Protein AF-A0A2V9MF43-F1 (afdb_monomer_lite)

Sequence (113 aa):
FEIVYTNMLNCKKTRKNVEAALDAIDSYLAERVALFNPVIEHLREVGEARSCTEIENHFERNFGIDCITTACEYLADRGLIGRASTPLKVTKRSNIEVQEVAFVYLGEGADEF

Structure (mmCIF, N/CA/C/O backbone):
data_AF-A0A2V9MF43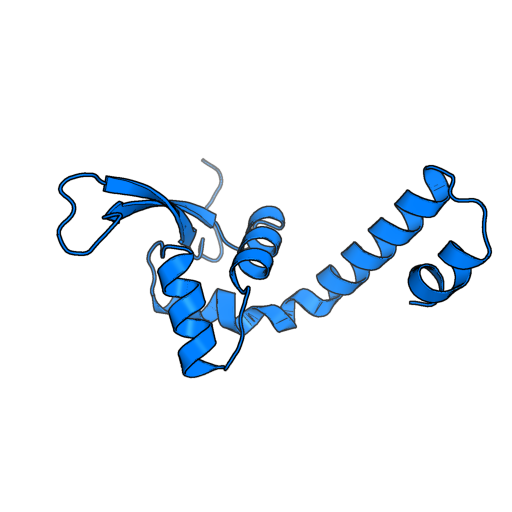-F1
#
_entry.id   AF-A0A2V9MF43-F1
#
loop_
_atom_site.group_PDB
_atom_site.id
_atom_site.type_symbol
_atom_site.label_atom_id
_atom_site.label_alt_id
_atom_site.label_comp_id
_atom_site.label_asym_id
_atom_site.label_entity_id
_atom_site.label_seq_id
_atom_site.pdbx_PDB_ins_code
_atom_site.Cartn_x
_atom_site.Cartn_y
_atom_site.Cartn_z
_atom_site.occupancy
_atom_site.B_iso_or_equiv
_atom_site.auth_seq_id
_atom_site.auth_comp_id
_atom_site.auth_asym_id
_atom_site.auth_atom_id
_atom_site.pdbx_PDB_model_num
ATOM 1 N N . PHE A 1 1 ? 19.690 4.321 -8.674 1.00 80.50 1 PHE A N 1
ATOM 2 C CA . PHE A 1 1 ? 18.459 4.836 -9.316 1.00 80.50 1 PHE A CA 1
ATOM 3 C C . PHE A 1 1 ? 18.715 5.621 -10.616 1.00 80.50 1 PHE A C 1
ATOM 5 O O . PHE A 1 1 ? 17.794 6.227 -11.150 1.00 80.50 1 PHE A O 1
ATOM 12 N N . GLU A 1 2 ? 19.935 5.578 -11.175 1.00 91.56 2 GLU A N 1
ATOM 13 C CA . GLU A 1 2 ? 20.287 6.236 -12.449 1.00 91.56 2 GLU A CA 1
ATOM 14 C C . GLU A 1 2 ? 19.415 5.771 -13.624 1.00 91.56 2 GLU A C 1
ATOM 16 O O . GLU A 1 2 ? 19.036 6.581 -14.469 1.00 91.56 2 GLU A O 1
ATOM 21 N N . ILE A 1 3 ? 19.028 4.488 -13.630 1.00 89.19 3 ILE A N 1
ATOM 22 C CA . ILE A 1 3 ? 18.129 3.916 -14.637 1.00 89.19 3 ILE A CA 1
ATOM 23 C C . ILE A 1 3 ? 16.830 4.718 -14.780 1.00 89.19 3 ILE A C 1
ATOM 25 O O . ILE A 1 3 ? 16.405 4.988 -15.899 1.00 89.19 3 ILE A O 1
ATOM 29 N N . VAL A 1 4 ? 16.259 5.177 -13.664 1.00 89.62 4 VAL A N 1
ATOM 30 C CA . VAL A 1 4 ? 15.014 5.951 -13.645 1.00 89.62 4 VAL A CA 1
ATOM 31 C C . VAL A 1 4 ? 15.281 7.430 -13.915 1.00 89.62 4 VAL A C 1
ATOM 33 O O . VAL A 1 4 ? 14.661 8.008 -14.801 1.00 89.62 4 VAL A O 1
ATOM 36 N N . TYR A 1 5 ? 16.211 8.052 -13.183 1.00 89.31 5 TYR A N 1
ATOM 37 C CA . TYR A 1 5 ? 16.381 9.510 -13.232 1.00 89.31 5 TYR A CA 1
ATOM 38 C C . TYR A 1 5 ? 17.131 10.019 -14.464 1.00 89.31 5 TYR A C 1
ATOM 40 O O . TYR A 1 5 ? 16.843 11.115 -14.936 1.00 89.31 5 TYR A O 1
ATOM 48 N N . THR A 1 6 ? 18.068 9.241 -15.004 1.00 92.25 6 THR A N 1
ATOM 49 C CA . THR A 1 6 ? 18.978 9.710 -16.059 1.00 92.25 6 THR A CA 1
ATOM 50 C C . THR A 1 6 ? 18.809 8.901 -17.340 1.00 92.25 6 THR A C 1
ATOM 52 O O . THR A 1 6 ? 18.654 9.473 -18.422 1.00 92.25 6 THR A O 1
ATOM 55 N N . ASN A 1 7 ? 18.769 7.569 -17.254 1.00 91.62 7 ASN A N 1
ATOM 56 C CA . ASN A 1 7 ? 18.731 6.732 -18.458 1.00 91.62 7 ASN A CA 1
ATOM 57 C C . ASN A 1 7 ? 17.387 6.846 -19.178 1.00 91.62 7 ASN A C 1
ATOM 59 O O . ASN A 1 7 ? 17.360 6.957 -20.403 1.00 91.62 7 ASN A O 1
ATOM 63 N N . MET A 1 8 ? 16.271 6.924 -18.447 1.00 92.94 8 MET A N 1
ATOM 64 C CA . MET A 1 8 ? 14.969 7.152 -19.080 1.00 92.94 8 MET A CA 1
ATOM 65 C C . MET A 1 8 ? 14.883 8.495 -19.808 1.00 92.94 8 MET A C 1
ATOM 67 O O . MET A 1 8 ? 14.154 8.586 -20.791 1.00 92.94 8 MET A O 1
ATOM 71 N N . LEU A 1 9 ? 15.651 9.517 -19.422 1.00 92.31 9 LEU A N 1
ATOM 72 C CA . LEU A 1 9 ? 15.713 10.776 -20.172 1.00 92.31 9 LEU A CA 1
ATOM 73 C C . LEU A 1 9 ? 16.516 10.615 -21.467 1.00 92.31 9 LEU A C 1
ATOM 75 O O . LEU A 1 9 ? 16.048 11.034 -22.527 1.00 92.31 9 LEU A O 1
ATOM 79 N N . ASN A 1 10 ? 17.654 9.924 -21.393 1.00 93.38 10 ASN A N 1
ATOM 80 C CA . ASN A 1 10 ? 18.653 9.875 -22.464 1.00 93.38 10 ASN A CA 1
ATOM 81 C C . ASN A 1 10 ? 18.485 8.709 -23.452 1.00 93.38 10 ASN A C 1
ATOM 83 O O . ASN A 1 10 ? 19.067 8.721 -24.535 1.00 93.38 10 ASN A O 1
ATOM 87 N N . CYS A 1 11 ? 17.676 7.703 -23.120 1.00 91.31 11 CYS A N 1
ATOM 88 C CA . CYS A 1 11 ? 17.418 6.550 -23.978 1.00 91.31 11 CYS A CA 1
ATOM 89 C C . CYS A 1 11 ? 16.053 6.644 -24.680 1.00 91.31 11 CYS A C 1
ATOM 91 O O . CYS A 1 11 ? 15.158 7.400 -24.284 1.00 91.31 11 CYS A O 1
ATOM 93 N N . LYS A 1 12 ? 15.860 5.831 -25.728 1.00 91.56 12 LYS A N 1
ATOM 94 C CA . LYS A 1 12 ? 14.551 5.649 -26.377 1.00 91.56 12 LYS A CA 1
ATOM 95 C C . LYS A 1 12 ? 13.588 4.931 -25.424 1.00 91.56 12 LYS A C 1
ATOM 97 O O . LYS A 1 12 ? 13.956 3.926 -24.817 1.00 91.56 12 LYS A O 1
ATOM 102 N N . LYS A 1 13 ? 12.343 5.411 -25.347 1.00 94.00 13 LYS A N 1
ATOM 103 C CA . LYS A 1 13 ? 11.284 4.900 -24.458 1.00 94.00 13 LYS A CA 1
ATOM 104 C C . LYS A 1 13 ? 10.609 3.690 -25.102 1.00 94.00 13 LYS A C 1
ATOM 106 O O . LYS A 1 13 ? 9.457 3.731 -25.518 1.00 94.00 13 LYS A O 1
ATOM 111 N N . THR A 1 14 ? 11.387 2.636 -25.309 1.00 96.44 14 THR A N 1
ATOM 112 C CA . THR A 1 14 ? 10.859 1.349 -25.767 1.00 96.44 14 THR A CA 1
ATOM 113 C C . THR A 1 14 ? 10.170 0.646 -24.600 1.00 96.44 14 THR A C 1
ATOM 115 O O . THR A 1 14 ? 10.526 0.893 -23.449 1.00 96.44 14 THR A O 1
ATOM 118 N N . ARG A 1 15 ? 9.232 -0.267 -24.889 1.00 96.62 15 ARG A N 1
ATOM 119 C CA . ARG A 1 15 ? 8.588 -1.104 -23.859 1.00 96.62 15 ARG A CA 1
ATOM 120 C C . ARG A 1 15 ? 9.625 -1.743 -22.931 1.00 96.62 15 ARG A C 1
ATOM 122 O O . ARG A 1 15 ? 9.548 -1.542 -21.732 1.00 96.62 15 ARG A O 1
ATOM 129 N N . LYS A 1 16 ? 10.644 -2.388 -23.511 1.00 95.75 16 LYS A N 1
ATOM 130 C CA . LYS A 1 16 ? 11.747 -3.028 -22.779 1.00 95.75 16 LYS A CA 1
ATOM 131 C C . LYS A 1 16 ? 12.449 -2.080 -21.799 1.00 95.75 16 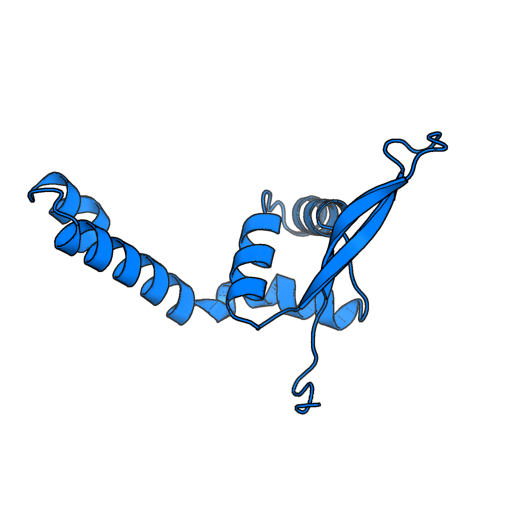LYS A C 1
ATOM 133 O O . LYS A 1 16 ? 12.736 -2.467 -20.675 1.00 95.75 16 LYS A O 1
ATOM 138 N N . ASN A 1 17 ? 12.764 -0.858 -22.230 1.00 93.75 17 ASN A N 1
ATOM 139 C CA . ASN A 1 17 ? 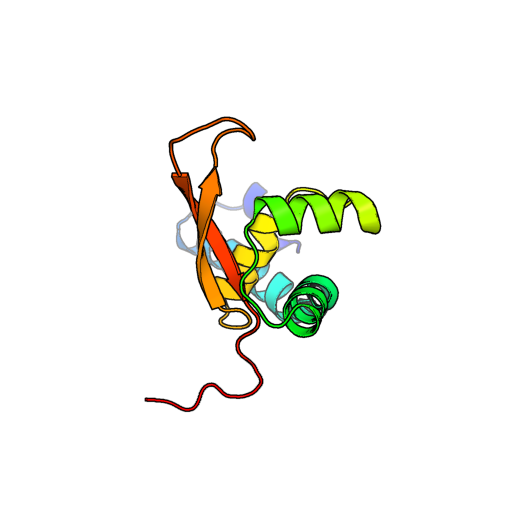13.491 0.089 -21.381 1.00 93.75 17 ASN A CA 1
ATOM 140 C C . ASN A 1 17 ? 12.605 0.640 -20.256 1.00 93.75 17 ASN A C 1
ATOM 142 O O . ASN A 1 17 ? 13.095 0.852 -19.154 1.00 93.75 17 ASN A O 1
ATOM 146 N N . VAL A 1 18 ? 11.316 0.860 -20.536 1.00 95.56 18 VAL A N 1
ATOM 147 C CA . VAL A 1 18 ? 10.340 1.288 -19.525 1.00 95.56 18 VAL A CA 1
ATOM 148 C 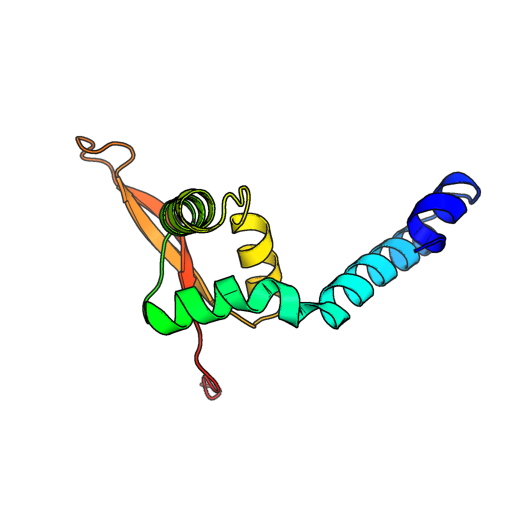C . VAL A 1 18 ? 10.125 0.186 -18.488 1.00 95.56 18 VAL A C 1
ATOM 150 O O . VAL A 1 18 ? 10.180 0.470 -17.301 1.00 95.56 18 VAL A O 1
ATOM 153 N N . GLU A 1 19 ? 9.938 -1.056 -18.929 1.00 96.44 19 GLU A N 1
ATOM 154 C CA . GLU A 1 19 ? 9.763 -2.229 -18.063 1.00 96.44 19 GLU A CA 1
ATOM 155 C C . GLU A 1 19 ? 10.957 -2.404 -17.121 1.00 96.44 19 GLU A C 1
ATOM 157 O O . GLU A 1 19 ? 10.780 -2.376 -15.911 1.00 96.44 19 GLU A O 1
ATOM 162 N N . ALA A 1 20 ? 12.187 -2.375 -17.647 1.00 95.31 20 ALA A N 1
ATOM 163 C CA . ALA A 1 20 ? 13.389 -2.447 -16.815 1.00 95.31 20 ALA A CA 1
ATOM 164 C C . ALA A 1 20 ? 13.491 -1.310 -15.774 1.00 95.31 20 ALA A C 1
ATOM 166 O O . ALA A 1 20 ? 14.047 -1.503 -14.694 1.00 95.31 20 ALA A O 1
ATOM 167 N N . ALA A 1 21 ? 12.985 -0.111 -16.087 1.00 95.88 21 ALA A N 1
ATOM 168 C CA . ALA A 1 21 ? 12.945 0.992 -15.131 1.00 95.88 21 ALA A CA 1
ATOM 169 C C . ALA A 1 21 ? 11.868 0.785 -14.052 1.00 95.88 21 ALA A C 1
ATOM 171 O O . ALA A 1 21 ? 12.123 1.100 -12.892 1.00 95.88 21 ALA A O 1
ATOM 172 N N . LEU A 1 22 ? 10.699 0.246 -14.416 1.00 95.56 22 LEU A N 1
ATOM 173 C CA . LEU A 1 22 ? 9.635 -0.107 -13.471 1.00 95.56 22 LEU A CA 1
ATOM 174 C C . LEU A 1 22 ? 10.069 -1.247 -12.541 1.00 95.56 22 LEU A C 1
ATOM 176 O O . LEU A 1 22 ? 9.918 -1.112 -11.331 1.00 95.56 22 LEU A O 1
ATOM 180 N N . ASP A 1 23 ? 10.709 -2.289 -13.070 1.00 95.75 23 ASP A N 1
ATOM 181 C CA . ASP A 1 23 ? 11.244 -3.406 -12.277 1.00 95.75 23 ASP A CA 1
ATOM 182 C C . ASP A 1 23 ? 12.288 -2.930 -11.259 1.00 95.75 23 ASP A C 1
ATOM 184 O O . ASP A 1 23 ? 12.350 -3.413 -10.126 1.00 95.75 23 ASP A O 1
ATOM 188 N N . ALA A 1 24 ? 13.108 -1.943 -11.638 1.00 95.81 24 ALA A N 1
ATOM 189 C CA . ALA A 1 24 ? 14.079 -1.335 -10.737 1.00 95.81 24 ALA A CA 1
ATOM 190 C C . ALA A 1 24 ? 13.414 -0.515 -9.616 1.00 95.81 24 ALA A C 1
ATOM 192 O O . ALA A 1 24 ? 13.945 -0.465 -8.504 1.00 95.81 24 ALA A O 1
ATOM 193 N N . ILE A 1 25 ? 12.273 0.129 -9.892 1.00 93.81 25 ILE A N 1
ATOM 194 C CA . ILE A 1 25 ? 11.471 0.826 -8.875 1.00 93.81 25 ILE A CA 1
ATOM 195 C C . ILE A 1 25 ? 10.851 -0.195 -7.918 1.00 93.81 25 ILE A C 1
ATOM 197 O O . ILE A 1 25 ? 10.995 -0.035 -6.706 1.00 93.81 25 ILE A O 1
ATOM 201 N N . ASP A 1 26 ? 10.224 -1.248 -8.447 1.00 92.25 26 ASP A N 1
ATOM 202 C CA . ASP A 1 26 ? 9.601 -2.301 -7.638 1.00 92.25 26 ASP A CA 1
ATOM 203 C C . ASP A 1 26 ? 10.630 -2.989 -6.733 1.00 92.25 26 ASP A C 1
ATOM 205 O O . ASP A 1 26 ? 10.460 -3.044 -5.516 1.00 92.25 26 ASP A O 1
ATOM 209 N N . SER A 1 27 ? 11.776 -3.388 -7.295 1.00 93.62 27 SER A N 1
ATOM 210 C CA . SER A 1 27 ? 12.871 -4.009 -6.536 1.00 93.62 27 SER A CA 1
ATOM 211 C C . SER A 1 27 ? 13.371 -3.107 -5.404 1.00 93.62 27 SER A C 1
ATOM 213 O O . SER A 1 27 ? 13.593 -3.564 -4.283 1.00 93.62 27 SER A O 1
ATOM 215 N N . TYR A 1 28 ? 13.504 -1.803 -5.663 1.00 93.50 28 TYR A N 1
ATOM 216 C CA . TYR A 1 28 ? 13.937 -0.844 -4.649 1.00 93.50 28 TYR A CA 1
ATOM 217 C C . TYR A 1 28 ? 12.960 -0.740 -3.473 1.00 93.50 28 TYR A C 1
ATOM 219 O O . TYR A 1 28 ? 13.408 -0.628 -2.326 1.00 93.50 28 TYR A O 1
ATOM 227 N N . LEU A 1 29 ? 11.651 -0.771 -3.747 1.00 91.88 29 LEU A N 1
ATOM 228 C CA . LEU A 1 29 ? 10.609 -0.769 -2.719 1.00 91.88 29 LEU A CA 1
ATOM 229 C C . LEU A 1 29 ? 10.557 -2.106 -1.973 1.00 91.88 29 LEU A C 1
ATOM 231 O O . LEU A 1 29 ? 10.458 -2.108 -0.746 1.00 91.88 29 LEU A O 1
ATOM 235 N N . ALA A 1 30 ? 10.680 -3.232 -2.679 1.00 91.44 30 ALA A N 1
ATOM 236 C CA . ALA A 1 30 ? 10.660 -4.572 -2.096 1.00 91.44 30 ALA A CA 1
ATOM 237 C C . ALA A 1 30 ? 11.811 -4.790 -1.100 1.00 91.44 30 ALA A C 1
ATOM 239 O O . ALA A 1 30 ? 11.588 -5.270 0.010 1.00 91.44 30 ALA A O 1
ATOM 240 N N . GLU A 1 31 ? 13.026 -4.351 -1.439 1.00 94.81 31 GLU A N 1
ATOM 241 C CA . GLU A 1 31 ? 14.183 -4.364 -0.528 1.00 94.81 31 GLU A CA 1
ATOM 242 C C . GLU A 1 31 ? 13.970 -3.515 0.736 1.00 94.81 31 GLU A C 1
ATOM 244 O O . GLU A 1 31 ? 14.642 -3.710 1.749 1.00 94.81 31 GLU A O 1
ATOM 249 N N . ARG A 1 32 ? 13.056 -2.542 0.676 1.00 93.88 32 ARG A N 1
ATOM 250 C CA . ARG A 1 32 ? 12.785 -1.563 1.737 1.00 93.88 32 ARG A CA 1
ATOM 251 C C . ARG A 1 32 ? 11.418 -1.760 2.369 1.00 93.88 32 ARG A C 1
ATOM 253 O O . ARG A 1 32 ? 10.907 -0.842 3.006 1.00 93.88 32 ARG A O 1
ATOM 260 N N . VAL A 1 33 ? 10.857 -2.963 2.264 1.00 91.19 33 VAL A N 1
ATOM 261 C CA . VAL A 1 33 ? 9.545 -3.289 2.832 1.00 91.19 33 VAL A CA 1
ATOM 262 C C . VAL A 1 33 ? 9.441 -2.948 4.326 1.00 91.19 33 VAL A C 1
ATOM 264 O O . VAL A 1 33 ? 8.394 -2.511 4.789 1.00 91.19 33 VAL A O 1
ATOM 267 N N . ALA A 1 34 ? 10.555 -3.032 5.062 1.00 92.06 34 ALA A N 1
ATOM 268 C CA . ALA A 1 34 ? 10.626 -2.679 6.479 1.00 92.06 34 ALA A CA 1
ATOM 269 C C . ALA A 1 34 ? 10.233 -1.219 6.787 1.00 92.06 34 ALA A C 1
ATOM 271 O O . ALA A 1 34 ? 9.828 -0.924 7.909 1.00 92.06 34 ALA A O 1
ATOM 272 N N . LEU A 1 35 ? 10.309 -0.302 5.811 1.00 92.25 35 LEU A N 1
ATOM 273 C CA . LEU A 1 35 ? 9.833 1.079 5.971 1.00 92.25 35 LEU A CA 1
ATOM 274 C C . LEU A 1 35 ? 8.318 1.150 6.207 1.00 92.25 35 LEU A C 1
ATOM 276 O O . LEU A 1 35 ? 7.838 2.105 6.811 1.00 92.25 35 LEU A O 1
ATOM 280 N N . PHE A 1 36 ? 7.577 0.136 5.764 1.00 93.31 36 PHE A N 1
ATOM 281 C CA . PHE A 1 36 ? 6.129 0.049 5.919 1.00 93.31 36 PHE A CA 1
ATOM 282 C C . PHE A 1 36 ? 5.697 -0.691 7.194 1.00 93.31 36 PHE A C 1
ATOM 284 O O . PHE A 1 36 ? 4.499 -0.820 7.447 1.00 93.31 36 PHE A O 1
ATOM 291 N N . ASN A 1 37 ? 6.642 -1.138 8.032 1.00 93.88 37 ASN A N 1
ATOM 292 C CA . ASN A 1 37 ? 6.346 -1.833 9.289 1.00 93.88 37 ASN A CA 1
ATOM 293 C C . ASN A 1 37 ? 5.342 -1.107 10.199 1.00 93.88 37 ASN A C 1
ATOM 295 O O . ASN A 1 37 ? 4.521 -1.806 10.786 1.00 93.88 37 ASN A O 1
ATOM 299 N N . PRO A 1 38 ? 5.326 0.238 10.314 1.00 95.00 38 PRO A N 1
ATOM 300 C CA . PRO A 1 38 ? 4.312 0.921 11.116 1.00 95.00 38 PRO A CA 1
ATOM 301 C C . PRO A 1 38 ? 2.870 0.586 10.708 1.00 95.00 38 PRO A C 1
ATOM 303 O O . PRO A 1 38 ? 2.009 0.469 11.572 1.00 95.00 38 PRO A O 1
ATOM 306 N N . VAL A 1 39 ? 2.601 0.383 9.412 1.00 95.56 39 VAL A N 1
ATOM 307 C CA . VAL A 1 39 ? 1.268 -0.013 8.917 1.00 95.56 39 VAL A CA 1
ATOM 308 C C . VAL A 1 39 ? 0.936 -1.436 9.350 1.00 95.56 39 VAL A C 1
ATOM 310 O O . VAL A 1 39 ? -0.158 -1.694 9.847 1.00 95.56 39 VAL A O 1
ATOM 313 N N . ILE A 1 40 ? 1.892 -2.352 9.184 1.00 95.31 40 ILE A N 1
ATOM 314 C CA . ILE A 1 40 ? 1.729 -3.763 9.549 1.00 95.31 40 ILE A CA 1
ATOM 315 C C . ILE A 1 40 ? 1.491 -3.892 11.056 1.00 95.31 40 ILE A C 1
ATOM 317 O O . ILE A 1 40 ? 0.576 -4.600 11.468 1.00 95.31 40 ILE A O 1
ATOM 321 N N . GLU A 1 41 ? 2.275 -3.182 11.868 1.00 95.44 41 GLU A N 1
ATOM 322 C CA . GLU A 1 41 ? 2.141 -3.211 13.323 1.00 95.44 41 GLU A CA 1
ATOM 323 C C . GLU A 1 41 ? 0.821 -2.583 13.771 1.00 95.44 41 GLU A C 1
ATOM 325 O O . GLU A 1 41 ? 0.108 -3.191 14.558 1.00 95.44 41 GLU A O 1
ATOM 330 N N . HIS A 1 42 ? 0.422 -1.445 13.195 1.00 96.12 42 HIS A N 1
ATOM 331 C CA . HIS A 1 42 ? -0.872 -0.836 13.503 1.00 96.12 42 HIS A CA 1
ATOM 332 C C . HIS A 1 42 ? -2.041 -1.800 13.241 1.00 96.12 42 HIS A C 1
ATOM 334 O O . HIS A 1 42 ? -2.910 -1.980 14.094 1.00 96.12 42 HIS A O 1
ATOM 340 N N . LEU A 1 43 ? -2.060 -2.460 12.078 1.00 96.50 43 LEU A N 1
ATOM 341 C CA . LEU A 1 43 ? -3.116 -3.419 11.740 1.00 96.50 43 LEU A CA 1
ATOM 342 C C . LEU A 1 43 ? -3.062 -4.680 12.611 1.00 96.50 43 LEU A C 1
ATOM 344 O O . LEU A 1 43 ? -4.107 -5.245 12.934 1.00 96.50 43 LEU A O 1
ATOM 348 N N . ARG A 1 44 ? -1.863 -5.113 13.011 1.00 95.69 44 ARG A N 1
ATOM 349 C CA . ARG A 1 44 ? -1.667 -6.224 13.949 1.00 95.69 44 ARG A CA 1
ATOM 350 C C . ARG A 1 44 ? -2.202 -5.887 15.340 1.00 95.69 44 ARG A C 1
ATOM 352 O O . ARG A 1 44 ? -2.899 -6.713 15.920 1.00 95.69 44 ARG A O 1
ATOM 359 N N . GLU A 1 45 ? -1.898 -4.699 15.857 1.00 95.62 45 GLU A N 1
ATOM 360 C CA . GLU A 1 45 ? -2.364 -4.216 17.162 1.00 95.62 45 GLU A CA 1
ATOM 361 C C . GLU A 1 45 ? -3.887 -4.068 17.205 1.00 95.62 45 GLU A C 1
ATOM 363 O O . GLU A 1 45 ? -4.519 -4.421 18.200 1.00 95.62 45 GLU A O 1
ATOM 368 N N . VAL A 1 46 ? -4.485 -3.560 16.122 1.00 94.94 46 VAL A N 1
ATOM 369 C CA . VAL A 1 46 ? -5.941 -3.419 16.013 1.00 94.94 46 VAL A CA 1
ATOM 370 C C . VAL A 1 46 ? -6.628 -4.784 15.897 1.00 94.94 46 VAL A C 1
ATOM 372 O O . VAL A 1 46 ? -7.696 -4.973 16.474 1.00 94.94 46 VAL A O 1
ATOM 375 N N . GLY A 1 47 ? -6.024 -5.739 15.183 1.00 93.12 47 GLY A N 1
ATOM 376 C CA . GLY A 1 47 ? -6.491 -7.129 15.109 1.00 93.12 47 GLY A CA 1
ATOM 377 C C . GLY A 1 47 ? -7.765 -7.354 14.283 1.00 93.12 47 GLY A C 1
ATOM 378 O O . GLY A 1 47 ? -8.254 -8.479 14.206 1.00 93.12 47 GLY A O 1
ATOM 379 N N . GLU A 1 48 ? -8.297 -6.313 13.645 1.00 93.69 48 GLU A N 1
ATOM 380 C CA . GLU A 1 48 ? -9.478 -6.359 12.781 1.00 93.69 48 GLU A CA 1
ATOM 381 C C . GLU A 1 48 ? -9.299 -5.471 11.543 1.00 93.69 48 GLU A C 1
ATOM 383 O O . GLU A 1 48 ? -8.375 -4.658 11.463 1.00 93.69 48 GLU A O 1
ATOM 388 N N . ALA A 1 49 ? -10.182 -5.635 10.556 1.00 95.38 49 ALA A N 1
ATOM 389 C CA . ALA A 1 49 ? -10.144 -4.830 9.343 1.00 95.38 49 ALA A CA 1
ATOM 390 C C . ALA A 1 49 ? -10.481 -3.363 9.639 1.00 95.38 49 ALA A C 1
ATOM 392 O O . ALA A 1 49 ? -11.501 -3.075 10.265 1.00 95.38 49 ALA A O 1
ATOM 393 N N . ARG A 1 50 ? -9.662 -2.437 9.133 1.00 96.44 50 ARG A N 1
ATOM 394 C CA . ARG A 1 50 ? -9.887 -0.988 9.245 1.00 96.44 50 ARG A CA 1
ATOM 395 C C . ARG A 1 50 ? -10.007 -0.338 7.886 1.00 96.44 50 ARG A C 1
ATOM 397 O O . ARG A 1 50 ? -9.272 -0.681 6.962 1.00 96.44 50 ARG A O 1
ATOM 404 N N . SER A 1 51 ? -10.948 0.592 7.779 1.00 95.75 51 SER A N 1
ATOM 405 C CA . SER A 1 51 ? -11.199 1.330 6.542 1.00 95.75 51 SER A CA 1
ATOM 406 C C . SER A 1 51 ? -10.017 2.226 6.164 1.00 95.75 51 SER A C 1
ATOM 408 O O . SER A 1 51 ? -9.278 2.690 7.038 1.00 95.75 51 SER A O 1
ATOM 410 N N . CYS A 1 52 ? -9.847 2.525 4.871 1.00 95.44 52 CYS A N 1
ATOM 411 C CA . CYS A 1 52 ? -8.793 3.440 4.430 1.00 95.44 52 CYS A CA 1
ATOM 412 C C . CYS A 1 52 ? -8.922 4.823 5.080 1.00 95.44 52 CYS A C 1
ATOM 414 O O . CYS A 1 52 ? -7.914 5.371 5.516 1.00 95.44 52 CYS A O 1
ATOM 416 N N . THR A 1 53 ? -10.140 5.348 5.263 1.00 94.25 53 THR A N 1
ATOM 417 C CA . THR A 1 53 ? -10.351 6.617 5.975 1.00 94.25 53 THR A CA 1
ATOM 418 C C . THR A 1 53 ? -9.838 6.565 7.414 1.00 94.25 53 THR A C 1
ATOM 420 O O . THR A 1 53 ? -9.217 7.521 7.878 1.00 94.25 53 THR A O 1
ATOM 423 N N . GLU A 1 54 ? -10.091 5.487 8.157 1.00 94.94 54 GLU A N 1
ATOM 424 C CA . GLU A 1 54 ? -9.606 5.370 9.537 1.00 94.94 54 GLU A CA 1
ATOM 425 C C . GLU A 1 54 ? -8.085 5.279 9.609 1.00 94.94 54 GLU A C 1
ATOM 427 O O . GLU A 1 54 ? -7.482 5.929 10.466 1.00 94.94 54 GLU A O 1
ATOM 432 N N . ILE A 1 55 ? -7.477 4.512 8.701 1.00 96.50 55 ILE A N 1
ATOM 433 C CA . ILE A 1 55 ? -6.024 4.347 8.641 1.00 96.50 55 ILE A CA 1
ATOM 434 C C . ILE A 1 55 ? -5.364 5.680 8.255 1.00 96.50 55 ILE A C 1
ATOM 436 O O . ILE A 1 55 ? -4.456 6.116 8.958 1.00 96.50 55 ILE A O 1
ATOM 440 N N . GLU A 1 56 ? -5.854 6.386 7.230 1.00 96.19 56 GLU A N 1
ATOM 441 C CA . GLU A 1 56 ? -5.371 7.733 6.864 1.00 96.19 56 GLU A CA 1
ATOM 442 C C . GLU A 1 56 ? -5.441 8.688 8.059 1.00 96.19 56 GLU A C 1
ATOM 444 O O . GLU A 1 56 ? -4.433 9.264 8.457 1.00 96.19 56 GLU A O 1
ATOM 449 N N . ASN A 1 57 ? -6.601 8.777 8.719 1.00 95.88 57 ASN A N 1
ATOM 450 C CA . ASN A 1 57 ? -6.761 9.632 9.897 1.00 95.88 57 ASN A CA 1
ATOM 451 C C . ASN A 1 57 ? -5.797 9.262 11.037 1.00 95.88 57 ASN A C 1
ATOM 453 O O . ASN A 1 57 ? -5.367 10.141 11.786 1.00 95.88 57 ASN A O 1
ATOM 457 N N . HIS A 1 58 ? -5.498 7.974 11.230 1.00 96.25 58 HIS A N 1
ATOM 458 C CA . HIS A 1 58 ? -4.541 7.535 12.241 1.00 96.25 58 HIS A CA 1
ATOM 459 C C . HIS A 1 58 ? -3.122 7.993 11.889 1.00 96.25 58 HIS A C 1
ATOM 461 O O . HIS A 1 58 ? -2.435 8.551 12.748 1.00 96.25 58 HIS A O 1
ATOM 467 N N . PHE A 1 59 ? -2.690 7.792 10.645 1.00 96.94 59 PHE A N 1
ATOM 468 C CA . PHE A 1 59 ? -1.331 8.119 10.218 1.00 96.94 59 PHE A CA 1
ATOM 469 C C . PHE A 1 59 ? -1.084 9.623 10.086 1.00 96.94 59 PHE A C 1
ATOM 471 O O . PHE A 1 59 ? -0.037 10.104 10.528 1.00 96.94 59 PHE A O 1
ATOM 478 N N . GLU A 1 60 ? -2.074 10.379 9.619 1.00 97.12 60 GLU A N 1
ATOM 479 C CA . GLU A 1 60 ? -2.032 11.841 9.598 1.00 97.12 60 GLU A CA 1
ATOM 480 C C . GLU A 1 60 ? -1.867 12.389 11.026 1.00 97.12 60 GLU A C 1
ATOM 482 O O . GLU A 1 60 ? -0.959 13.170 11.306 1.00 97.12 60 GLU A O 1
ATOM 487 N N . ARG A 1 61 ? -2.687 11.929 11.982 1.00 96.44 61 ARG A N 1
ATOM 488 C CA . ARG A 1 61 ? -2.684 12.472 13.354 1.00 96.44 61 ARG A CA 1
ATOM 489 C C . ARG A 1 61 ? -1.470 12.076 14.185 1.00 96.44 61 ARG A C 1
ATOM 491 O O . ARG A 1 61 ? -1.028 12.878 15.003 1.00 96.44 61 ARG A O 1
ATOM 498 N N . ASN A 1 62 ? -0.985 10.844 14.041 1.00 95.94 62 ASN A N 1
ATOM 499 C CA . ASN A 1 62 ? 0.078 10.318 14.903 1.00 95.94 62 ASN A CA 1
ATOM 500 C C . ASN A 1 62 ? 1.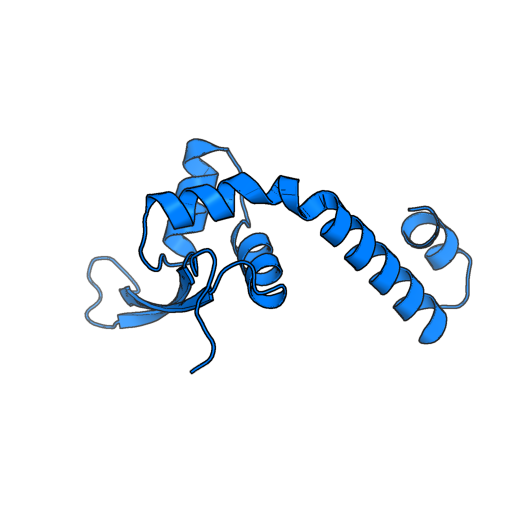474 10.481 14.292 1.00 95.94 62 ASN A C 1
ATOM 502 O O . ASN A 1 62 ? 2.446 10.588 15.037 1.00 95.94 62 ASN A O 1
ATOM 506 N N . PHE A 1 63 ? 1.578 10.526 12.961 1.00 94.06 63 PHE A N 1
ATOM 507 C CA . PHE A 1 63 ? 2.862 10.556 12.257 1.00 94.06 63 PHE A CA 1
ATOM 508 C C . PHE A 1 63 ? 2.992 11.717 11.261 1.00 94.06 63 PHE A C 1
ATOM 510 O O . PHE A 1 63 ? 4.094 11.951 10.769 1.00 94.06 63 PHE A O 1
ATOM 517 N N . GLY A 1 64 ? 1.914 12.460 10.974 1.00 95.06 64 GLY A N 1
ATOM 518 C CA . GLY A 1 64 ? 1.922 13.525 9.965 1.00 95.06 64 GLY A CA 1
ATOM 519 C C . GLY A 1 64 ? 2.121 12.995 8.544 1.00 95.06 64 GLY A C 1
ATOM 520 O O . GLY A 1 64 ? 2.753 13.666 7.730 1.00 95.06 64 GLY A O 1
ATOM 521 N N . ILE A 1 65 ? 1.671 11.764 8.278 1.00 93.38 65 ILE A N 1
ATOM 522 C CA . ILE A 1 65 ? 1.827 11.086 6.988 1.00 93.38 65 ILE A CA 1
ATOM 523 C C . ILE A 1 65 ? 0.465 10.986 6.310 1.00 93.38 65 ILE A C 1
ATOM 525 O O . ILE A 1 65 ? -0.433 10.332 6.836 1.00 93.38 65 ILE A O 1
ATOM 529 N N . ASP A 1 66 ? 0.375 11.562 5.116 1.00 92.94 66 ASP A N 1
ATOM 530 C CA . ASP A 1 66 ? -0.794 11.470 4.245 1.00 92.94 66 ASP A CA 1
ATOM 531 C C . ASP A 1 66 ? -0.612 10.370 3.188 1.00 92.94 66 ASP A C 1
ATOM 533 O O . ASP A 1 66 ? 0.510 9.954 2.876 1.00 92.94 66 ASP A O 1
ATOM 537 N N . CYS A 1 67 ? -1.715 9.962 2.556 1.00 92.06 67 CYS A N 1
ATOM 538 C CA . CYS A 1 67 ? -1.745 9.017 1.433 1.00 92.06 67 CYS A CA 1
ATOM 539 C C . CYS A 1 67 ? -1.247 7.608 1.801 1.00 92.06 67 CYS A C 1
ATOM 541 O O . CYS A 1 67 ? -0.741 6.874 0.939 1.00 92.06 67 CYS A O 1
ATOM 543 N N . ILE A 1 68 ? -1.413 7.208 3.067 1.00 96.00 68 ILE A N 1
ATOM 544 C CA . ILE A 1 68 ? -1.011 5.885 3.562 1.00 96.00 68 ILE A CA 1
ATOM 545 C C . ILE A 1 68 ? -1.786 4.750 2.878 1.00 96.00 68 ILE A C 1
ATOM 547 O O . ILE A 1 68 ? -1.308 3.617 2.821 1.00 96.00 68 ILE A O 1
ATOM 551 N N . THR A 1 69 ? -2.948 5.044 2.291 1.00 95.69 69 THR A N 1
ATOM 552 C CA . THR A 1 69 ? -3.742 4.084 1.514 1.00 95.69 69 THR A CA 1
ATOM 553 C C . THR A 1 69 ? -2.918 3.461 0.390 1.00 95.69 69 THR A C 1
ATOM 555 O O . THR A 1 69 ? -2.954 2.248 0.222 1.00 95.69 69 THR A O 1
ATOM 558 N N . THR A 1 70 ? -2.092 4.246 -0.311 1.00 94.75 70 THR A N 1
ATOM 559 C CA . THR A 1 70 ? -1.216 3.732 -1.383 1.00 94.75 70 THR A CA 1
ATOM 560 C C . THR A 1 70 ? -0.213 2.708 -0.847 1.00 94.75 70 THR A C 1
ATOM 562 O O . THR A 1 70 ? 0.065 1.697 -1.489 1.00 94.75 70 THR A O 1
ATOM 565 N N . ALA A 1 71 ? 0.325 2.948 0.353 1.00 94.88 71 ALA A N 1
ATOM 566 C CA . ALA A 1 71 ? 1.215 2.000 1.012 1.00 94.88 71 ALA A CA 1
ATOM 567 C C . ALA A 1 71 ? 0.472 0.717 1.408 1.00 94.88 71 ALA A C 1
ATOM 569 O O . ALA A 1 71 ? 1.005 -0.376 1.235 1.00 94.88 71 ALA A O 1
ATOM 570 N N . CYS A 1 72 ? -0.767 0.839 1.891 1.00 96.56 72 CYS A N 1
ATOM 571 C CA . CYS A 1 72 ? -1.608 -0.312 2.211 1.00 96.56 72 CYS A CA 1
ATOM 572 C C . CYS A 1 72 ? -1.928 -1.143 0.960 1.00 96.56 72 CYS A C 1
ATOM 574 O O . CYS A 1 72 ? -1.827 -2.365 1.001 1.00 96.56 72 CYS A O 1
ATOM 576 N N . GLU A 1 73 ? -2.250 -0.502 -0.165 1.00 95.75 73 GLU A N 1
ATOM 577 C CA . GLU A 1 73 ? -2.473 -1.192 -1.440 1.00 95.75 73 GLU A CA 1
ATOM 578 C C . GLU A 1 73 ? -1.222 -1.940 -1.900 1.00 95.75 73 GLU A C 1
ATOM 580 O O . GLU A 1 73 ? -1.303 -3.131 -2.189 1.00 95.75 73 GLU A O 1
ATOM 585 N N . TYR A 1 74 ? -0.053 -1.294 -1.854 1.00 94.44 74 TYR A N 1
ATOM 586 C CA . TYR A 1 74 ? 1.214 -1.953 -2.171 1.00 94.44 74 TYR A CA 1
ATOM 587 C C . TYR A 1 74 ? 1.472 -3.172 -1.271 1.00 94.44 74 TYR A C 1
ATOM 589 O O . TYR A 1 74 ? 1.818 -4.247 -1.757 1.00 94.44 74 TYR A O 1
ATOM 597 N N . LEU A 1 75 ? 1.276 -3.044 0.044 1.00 95.06 75 LEU A N 1
ATOM 598 C CA . LEU A 1 75 ? 1.443 -4.165 0.973 1.00 95.06 75 LEU A CA 1
ATOM 599 C C . LEU A 1 75 ? 0.442 -5.299 0.715 1.00 95.06 75 LEU A C 1
ATOM 601 O O . LEU A 1 75 ? 0.807 -6.468 0.851 1.00 95.06 75 LEU A O 1
ATOM 605 N N . ALA A 1 76 ? -0.797 -4.968 0.350 1.00 95.81 76 ALA A N 1
ATOM 606 C CA . ALA A 1 76 ? -1.830 -5.946 0.034 1.00 95.81 76 ALA A CA 1
ATOM 607 C C . ALA A 1 76 ? -1.512 -6.703 -1.261 1.00 95.81 76 ALA A C 1
ATOM 609 O O . ALA A 1 76 ? -1.599 -7.929 -1.288 1.00 95.81 76 ALA A O 1
ATOM 610 N N . ASP A 1 77 ? -1.052 -6.001 -2.299 1.00 93.88 77 ASP A N 1
ATOM 611 C CA . ASP A 1 77 ? -0.617 -6.609 -3.562 1.00 93.88 77 ASP A CA 1
ATOM 612 C C . ASP A 1 77 ? 0.612 -7.517 -3.364 1.00 93.88 77 ASP A C 1
ATOM 614 O O . ASP A 1 77 ? 0.785 -8.515 -4.065 1.00 93.88 77 ASP A O 1
ATOM 618 N N . ARG A 1 78 ? 1.449 -7.214 -2.362 1.00 91.62 78 ARG A N 1
ATOM 619 C CA . ARG A 1 78 ? 2.571 -8.060 -1.917 1.00 91.62 78 ARG A CA 1
ATOM 620 C C . ARG A 1 78 ? 2.150 -9.216 -0.998 1.00 91.62 78 ARG A C 1
ATOM 622 O O . ARG A 1 78 ? 3.012 -10.013 -0.630 1.00 91.62 78 ARG A O 1
ATOM 629 N N . GLY A 1 79 ? 0.875 -9.307 -0.616 1.00 93.62 79 GLY A N 1
ATOM 630 C CA . GLY A 1 79 ? 0.337 -10.347 0.269 1.00 93.62 79 GLY A CA 1
ATOM 631 C C . GLY A 1 79 ? 0.732 -10.208 1.743 1.00 93.62 79 GLY A C 1
ATOM 632 O O . GLY A 1 79 ? 0.608 -11.164 2.501 1.00 93.62 79 GLY A O 1
ATOM 633 N N . LEU A 1 80 ? 1.230 -9.041 2.163 1.00 94.19 80 LEU A N 1
ATOM 634 C CA . LEU A 1 80 ? 1.688 -8.797 3.540 1.00 94.19 80 LEU A CA 1
ATOM 635 C C . LEU A 1 80 ? 0.547 -8.384 4.477 1.00 94.19 80 LEU A C 1
ATOM 637 O O . LEU A 1 80 ? 0.646 -8.541 5.692 1.00 94.19 80 LEU A O 1
ATOM 641 N N . ILE A 1 81 ? -0.531 -7.854 3.904 1.00 96.56 81 ILE A N 1
ATOM 642 C CA . ILE A 1 81 ? -1.793 -7.551 4.578 1.00 96.56 81 ILE A CA 1
ATOM 643 C C . ILE A 1 81 ? -2.950 -7.990 3.674 1.00 96.56 81 ILE A C 1
ATOM 645 O O . ILE A 1 81 ? -2.783 -8.179 2.471 1.00 96.56 81 ILE A O 1
ATOM 649 N N . GLY A 1 82 ? -4.132 -8.157 4.248 1.00 96.19 82 GLY A N 1
ATOM 650 C CA . GLY A 1 82 ? -5.346 -8.512 3.528 1.00 96.19 82 GLY A CA 1
ATOM 651 C C . GLY A 1 82 ? -6.099 -7.276 3.060 1.00 96.19 82 GLY A C 1
ATOM 652 O O . GLY A 1 82 ? -6.108 -6.254 3.747 1.00 96.19 82 GLY A O 1
ATOM 653 N N . ARG A 1 83 ? -6.779 -7.396 1.916 1.00 96.31 83 ARG A N 1
ATOM 654 C CA . ARG A 1 83 ? -7.754 -6.414 1.431 1.00 96.31 83 ARG A CA 1
ATOM 655 C C . ARG A 1 83 ? -9.164 -6.886 1.781 1.00 96.31 83 ARG A C 1
ATOM 657 O O . ARG A 1 83 ? -9.519 -8.035 1.532 1.00 96.31 83 ARG A O 1
ATOM 664 N N . ALA A 1 84 ? -9.963 -5.991 2.338 1.00 94.50 84 ALA A N 1
ATOM 665 C CA . ALA A 1 84 ? -11.337 -6.231 2.752 1.00 94.50 84 ALA A CA 1
ATOM 666 C C . ALA A 1 84 ? -12.235 -5.054 2.341 1.00 94.50 84 ALA A C 1
ATOM 668 O O . ALA A 1 84 ? -11.797 -4.099 1.693 1.00 94.50 84 ALA A O 1
ATOM 669 N N . SER A 1 85 ? -13.505 -5.136 2.725 1.00 93.88 85 SER A N 1
ATOM 670 C CA . SER A 1 85 ? -14.476 -4.060 2.572 1.00 93.88 85 SER A CA 1
ATOM 671 C C . SER A 1 85 ? -15.238 -3.881 3.876 1.00 93.88 85 SER A C 1
ATOM 673 O O . SER A 1 85 ? -15.681 -4.868 4.465 1.00 93.88 85 SER A O 1
ATOM 675 N N . THR A 1 86 ? -15.402 -2.637 4.317 1.00 93.38 86 THR A N 1
ATOM 676 C CA . THR A 1 86 ? -16.154 -2.290 5.528 1.00 93.38 86 THR A CA 1
ATOM 677 C C . THR A 1 86 ? -17.259 -1.286 5.203 1.00 93.38 86 THR A C 1
ATOM 679 O O . THR A 1 86 ? -17.029 -0.366 4.414 1.00 93.38 86 THR A O 1
ATOM 682 N N . PRO A 1 87 ? -18.458 -1.413 5.799 1.00 91.44 87 PRO A N 1
ATOM 683 C CA . PRO A 1 87 ? -19.517 -0.430 5.615 1.00 91.44 87 PRO A CA 1
ATOM 684 C C . PRO A 1 87 ? -19.157 0.900 6.296 1.00 91.44 87 PRO A C 1
ATOM 686 O O . PRO A 1 87 ? -18.846 0.939 7.485 1.00 91.44 87 PRO A O 1
ATOM 689 N N . LEU A 1 88 ? -19.265 2.002 5.555 1.00 86.94 88 LEU A N 1
ATOM 690 C CA . LEU A 1 88 ? -19.095 3.372 6.033 1.00 86.94 88 LEU A CA 1
ATOM 691 C C . LEU A 1 88 ? -20.353 4.194 5.725 1.00 86.94 88 LEU A C 1
ATOM 693 O O . LEU A 1 88 ? -20.896 4.163 4.622 1.00 86.94 88 LEU A O 1
ATOM 697 N N . LYS A 1 89 ? -20.801 5.016 6.677 1.00 87.00 89 LYS A N 1
ATOM 698 C CA . LYS A 1 89 ? -21.824 6.034 6.404 1.00 87.00 89 LYS A CA 1
ATOM 699 C C . LYS A 1 89 ? -21.203 7.245 5.713 1.00 87.00 89 LYS A C 1
ATOM 701 O O . LYS A 1 89 ? -20.298 7.863 6.263 1.00 87.00 89 LYS A O 1
ATOM 706 N N . VAL A 1 90 ? -21.779 7.662 4.580 1.00 83.19 90 VAL A N 1
ATOM 707 C CA . VAL A 1 90 ? -21.318 8.827 3.782 1.00 83.19 90 VAL A CA 1
ATOM 708 C C . VAL A 1 90 ? -21.167 10.095 4.631 1.00 83.19 90 VAL A C 1
ATOM 710 O O . VAL A 1 90 ? -20.271 10.906 4.429 1.00 83.19 90 VAL A O 1
ATOM 713 N N . THR A 1 91 ? -22.057 10.270 5.607 1.00 85.50 91 THR A N 1
ATOM 714 C CA . THR A 1 91 ? -21.948 11.294 6.647 1.00 85.50 91 THR A CA 1
ATOM 715 C C . THR A 1 91 ? -22.468 10.729 7.964 1.00 85.50 91 THR A C 1
ATOM 717 O O . THR A 1 91 ? -23.237 9.766 7.970 1.00 85.50 91 THR A O 1
ATOM 720 N N . LYS A 1 92 ? -22.153 11.380 9.092 1.00 81.50 92 LYS A N 1
ATOM 721 C CA . LYS A 1 92 ? -22.624 10.966 10.432 1.00 81.50 92 LYS A CA 1
ATOM 722 C C . LYS A 1 92 ? -24.148 10.7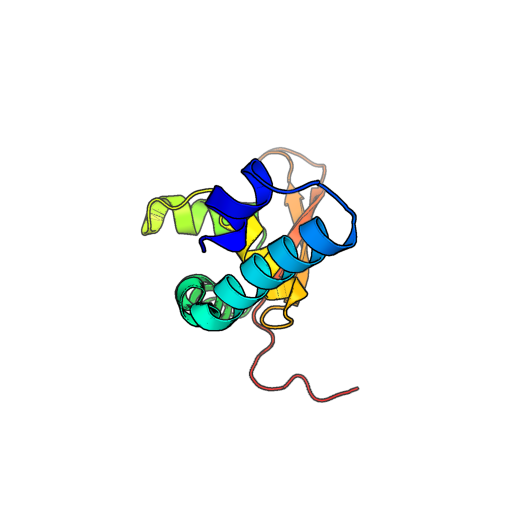78 10.540 1.00 81.50 92 LYS A C 1
ATOM 724 O O . LYS A 1 92 ? -24.598 10.031 11.401 1.00 81.50 92 LYS A O 1
ATOM 729 N N . ARG A 1 93 ? -24.942 11.464 9.707 1.00 88.44 93 ARG A N 1
ATOM 730 C CA . ARG A 1 93 ? -26.419 11.408 9.703 1.00 88.44 93 ARG A CA 1
ATOM 731 C C . ARG A 1 93 ? -27.007 10.657 8.503 1.00 88.44 93 ARG A C 1
ATOM 733 O O . ARG A 1 93 ? -28.223 10.631 8.353 1.00 88.44 93 ARG A O 1
ATOM 740 N N . SER A 1 94 ? -26.170 10.093 7.635 1.00 89.19 94 SER A N 1
ATOM 741 C CA . SER A 1 94 ? -26.637 9.343 6.471 1.00 89.19 94 SER A CA 1
ATOM 742 C C . SER A 1 94 ? -27.347 8.057 6.901 1.00 89.19 94 SER A C 1
ATOM 744 O O . SER A 1 94 ? -26.878 7.354 7.797 1.00 89.19 94 SER A O 1
ATOM 746 N N . ASN A 1 95 ? -28.443 7.732 6.215 1.00 88.38 95 ASN A N 1
ATOM 747 C CA . ASN A 1 95 ? -29.085 6.413 6.275 1.00 88.38 95 ASN A CA 1
ATOM 748 C C . ASN A 1 95 ? -28.551 5.461 5.191 1.00 88.38 95 ASN A C 1
ATOM 750 O O . ASN A 1 95 ? -28.994 4.323 5.101 1.00 88.38 95 ASN A O 1
ATOM 754 N N . ILE A 1 96 ? -27.634 5.946 4.350 1.00 90.75 96 ILE A N 1
ATOM 755 C CA . ILE A 1 96 ? -26.984 5.185 3.287 1.00 90.75 96 ILE A CA 1
ATOM 756 C C . ILE A 1 96 ? -25.582 4.809 3.757 1.00 90.75 96 ILE A C 1
ATOM 758 O O . ILE A 1 96 ? -24.805 5.688 4.160 1.00 90.75 96 ILE A O 1
ATOM 762 N N . GLU A 1 97 ? -25.286 3.517 3.664 1.00 90.25 97 GLU A N 1
ATOM 763 C CA . GLU A 1 97 ? -23.966 2.931 3.867 1.00 90.25 97 GLU A CA 1
ATOM 764 C C . GLU A 1 97 ? -23.337 2.612 2.512 1.00 90.25 97 GLU A C 1
ATOM 766 O O . GLU A 1 97 ? -23.997 2.111 1.600 1.00 90.25 97 GLU A O 1
ATOM 771 N N . VAL A 1 98 ? -22.056 2.935 2.383 1.00 91.00 98 VAL A N 1
ATOM 772 C CA . VAL A 1 98 ? -21.219 2.607 1.235 1.00 91.00 98 VAL A CA 1
ATOM 773 C C . VAL A 1 98 ? -20.145 1.631 1.677 1.00 91.00 98 VAL A C 1
ATOM 775 O O . VAL A 1 98 ? -19.719 1.640 2.827 1.00 91.00 98 VAL A O 1
ATOM 778 N N . GLN A 1 99 ? -19.726 0.767 0.765 1.00 94.50 99 GLN A N 1
ATOM 779 C CA . GLN A 1 99 ? -18.615 -0.140 1.002 1.00 94.50 99 GLN A CA 1
ATOM 780 C C . GLN A 1 99 ? -17.307 0.605 0.744 1.00 94.50 99 GLN A C 1
ATOM 782 O O . GLN A 1 99 ? -17.096 1.120 -0.354 1.00 94.50 99 GLN A O 1
ATOM 787 N N . GLU A 1 100 ? -16.463 0.693 1.763 1.00 94.06 100 GLU A N 1
ATOM 788 C CA . GLU A 1 100 ? -15.143 1.306 1.686 1.00 94.06 100 GLU A CA 1
ATOM 789 C C . GLU A 1 100 ? -14.063 0.225 1.734 1.00 94.06 100 GLU A C 1
ATOM 791 O O . GLU A 1 100 ? -14.211 -0.781 2.430 1.00 94.06 100 GLU A O 1
ATOM 796 N N . VAL A 1 101 ? -12.967 0.438 1.003 1.00 95.81 101 VAL A N 1
ATOM 797 C CA . VAL A 1 101 ? -11.800 -0.446 1.063 1.00 95.81 101 VAL A CA 1
ATOM 798 C C . VAL A 1 101 ? -11.237 -0.443 2.480 1.00 95.81 101 VAL A C 1
ATOM 800 O O . VAL A 1 101 ? -11.073 0.605 3.103 1.00 95.81 101 VAL A O 1
ATOM 803 N N . ALA A 1 102 ? -10.916 -1.632 2.968 1.00 96.94 102 ALA A N 1
ATOM 804 C CA . ALA A 1 102 ? -10.322 -1.839 4.272 1.00 96.94 102 ALA A CA 1
ATOM 805 C C . ALA A 1 102 ? -9.109 -2.763 4.178 1.00 96.94 102 ALA A C 1
ATOM 807 O O . ALA A 1 102 ? -8.961 -3.522 3.216 1.00 96.94 102 ALA A O 1
ATOM 808 N N . PHE A 1 103 ? -8.264 -2.714 5.202 1.00 97.75 103 PHE A N 1
ATOM 809 C CA . PHE A 1 103 ? -7.072 -3.543 5.306 1.00 97.75 103 PHE A CA 1
ATOM 810 C C . PHE A 1 103 ? -7.004 -4.238 6.661 1.00 97.75 103 PHE A C 1
ATOM 812 O O . PHE A 1 103 ? -7.491 -3.710 7.659 1.00 97.75 103 PHE A O 1
ATOM 819 N N . VAL A 1 104 ? -6.416 -5.432 6.689 1.00 97.12 104 VAL A N 1
ATOM 820 C CA . VAL A 1 104 ? -6.314 -6.272 7.890 1.00 97.12 104 VAL A CA 1
ATOM 821 C C . VAL A 1 104 ? -4.976 -7.000 7.926 1.00 97.12 104 VAL A C 1
ATOM 823 O O . VAL A 1 104 ? -4.441 -7.372 6.884 1.00 97.12 104 VAL A O 1
ATOM 826 N N . TYR A 1 105 ? -4.424 -7.233 9.113 1.00 96.25 105 TYR A N 1
ATOM 827 C CA . TYR A 1 105 ? -3.254 -8.095 9.262 1.00 96.25 105 TYR A CA 1
ATOM 828 C C . TYR A 1 105 ? -3.662 -9.573 9.139 1.00 96.25 105 TYR A C 1
ATOM 830 O O . TYR A 1 105 ? -4.575 -10.016 9.830 1.00 96.25 105 TYR A O 1
ATOM 838 N N . LEU A 1 106 ? -2.997 -10.342 8.268 1.00 88.75 106 LEU A N 1
ATOM 839 C CA . LEU A 1 106 ? -3.365 -11.741 7.980 1.00 88.75 106 LEU A CA 1
ATOM 840 C C . LEU A 1 106 ? -2.769 -12.771 8.959 1.00 88.75 106 LEU A C 1
ATOM 842 O O . LEU A 1 106 ? -3.082 -13.953 8.850 1.00 88.75 106 LEU A O 1
ATOM 846 N N . GLY A 1 107 ? -1.949 -12.350 9.928 1.00 79.75 107 GLY A N 1
ATOM 847 C CA . GLY A 1 107 ? -1.197 -13.279 10.779 1.00 79.75 107 GLY A CA 1
ATOM 848 C C . GLY A 1 107 ? 0.022 -13.881 10.069 1.00 79.75 107 GLY A C 1
ATOM 849 O O . GLY A 1 107 ? 0.144 -13.827 8.847 1.00 79.75 107 GLY A O 1
ATOM 850 N N . GLU A 1 108 ? 0.949 -14.462 10.833 1.00 63.75 108 GLU A N 1
ATOM 851 C CA . GLU A 1 108 ? 1.952 -15.371 10.264 1.00 63.75 108 GLU A CA 1
ATOM 852 C C . GLU A 1 108 ? 1.273 -16.729 10.035 1.00 63.75 108 GLU A C 1
ATOM 854 O O . GLU A 1 108 ? 1.219 -17.559 10.936 1.00 63.75 108 GLU A O 1
ATOM 859 N N . GLY A 1 109 ? 0.698 -16.917 8.844 1.00 50.19 109 GLY A N 1
ATOM 860 C CA . GLY A 1 109 ? 0.076 -18.176 8.429 1.00 50.19 109 GLY A CA 1
ATOM 861 C C . GLY A 1 109 ? -1.449 -18.147 8.462 1.00 50.19 109 GLY A C 1
ATOM 862 O O . GLY A 1 109 ? -2.078 -18.623 9.403 1.00 50.19 109 GLY A O 1
ATOM 863 N N . ALA A 1 110 ? -2.054 -17.665 7.378 1.00 41.41 110 ALA A N 1
ATOM 864 C CA . ALA A 1 110 ? -3.279 -18.296 6.916 1.00 41.41 110 ALA A CA 1
ATOM 865 C C . ALA A 1 110 ? -2.836 -19.546 6.147 1.00 41.41 110 ALA A C 1
ATOM 867 O O . ALA A 1 110 ? -2.408 -19.445 4.997 1.00 41.41 110 ALA A O 1
ATOM 868 N N . ASP A 1 111 ? -2.842 -20.691 6.834 1.00 44.72 111 ASP A N 1
ATOM 869 C CA . ASP A 1 111 ? -2.751 -21.998 6.195 1.00 44.72 111 ASP A CA 1
ATOM 870 C C . ASP A 1 111 ? -3.729 -22.055 5.015 1.00 44.72 111 ASP A C 1
ATOM 872 O O . ASP A 1 111 ? -4.872 -21.593 5.095 1.00 44.72 111 ASP A O 1
ATOM 876 N N . GLU A 1 112 ? -3.224 -22.601 3.914 1.00 41.19 112 GLU A N 1
ATOM 877 C CA . GLU A 1 112 ? -3.969 -22.965 2.718 1.00 41.19 112 GLU A CA 1
ATOM 878 C C . GLU A 1 112 ? -5.269 -23.694 3.109 1.00 41.19 112 GLU A C 1
ATOM 880 O O . GLU A 1 112 ? -5.231 -24.719 3.795 1.00 41.19 112 GLU A O 1
ATOM 885 N N . PHE A 1 113 ? -6.415 -23.171 2.667 1.00 36.66 113 PHE A N 1
ATOM 886 C CA . PHE A 1 113 ? -7.680 -23.910 2.625 1.00 36.66 113 PHE A CA 1
ATOM 887 C C . PHE A 1 113 ? -7.943 -24.400 1.203 1.00 36.66 113 PHE A C 1
ATOM 889 O O . PHE A 1 113 ? -7.824 -23.572 0.268 1.00 36.66 113 PHE A O 1
#

Foldseek 3Di:
DCLQPPVCVVDDPDPVSVVVNVVVVLVVCVVVVVVLVVVLVVQVVVQDKDFPVVSQVVCCVPPVDHPCVVVQVVCCVVVQKPKDWDWDAPDPPHPDTDTGIIIHGPPPDPDDD

pLDDT: mean 90.92, std 11.27, range [36.66, 97.75]

Radius of gyration: 17.99 Å; chains: 1; bounding box: 49×37×44 Å

Secondary structure (DSSP, 8-state):
-HIIIIIHHHS---HHHHHHHHHHHHHHHHTTGGGGHHHHHHHHHH-S-EEHHHHHHHHHHHH----HHHHHHHHHHTTSSEEEEEEEESSTT-S-EEEEEEEE---S-----